Protein AF-A0A814I1B0-F1 (afdb_monomer_lite)

Organism: NCBI:txid104777

Foldseek 3Di:
DDPPQAKDKQQDDDADPDDPLQAIWIAGPLFIWHWDDDDPQWTKTAGPPPPFRWIFIDGPNDTPDIDGDDPDDGHDPVRVVVSVVVSVVSVVPDDNVVPDD

Sequence (101 aa):
MSSENSLTFVLSNRGIKNSSTAHQKAIYDGYQYRFKENNKNSSRYICTNTECYACITIKDNVIIKSCGQHYHQNLTESQFKIIKAKQELKKDVLPNKSKTL

Secondary structure (DSSP, 8-state):
-------EEE--SS-TTT--GGG-EEEETTEEEEEEEEETTEEEEEESSTT---EEEEETTEEEEEES---SPPPPHHHHHHHHHHHHHHHHHS--GGG--

pLDDT: mean 75.78, std 19.34, range [31.11, 96.56]

Radius of gyration: 14.59 Å; chains: 1; bounding box: 33×41×40 Å

Structure (mmCIF, N/CA/C/O backbone):
data_AF-A0A814I1B0-F1
#
_entry.id   AF-A0A814I1B0-F1
#
loop_
_atom_site.group_PDB
_atom_site.id
_atom_site.type_symbol
_atom_site.label_atom_id
_atom_site.label_alt_id
_atom_site.label_comp_id
_atom_site.label_asym_id
_atom_site.label_entity_id
_atom_site.label_seq_id
_atom_site.pdbx_PDB_ins_code
_atom_site.Cartn_x
_atom_site.Cartn_y
_atom_site.Cartn_z
_atom_site.occupancy
_atom_site.B_iso_or_equiv
_atom_site.auth_seq_id
_atom_site.auth_comp_id
_atom_site.auth_asym_id
_atom_site.auth_atom_id
_atom_site.pdbx_PDB_model_num
ATOM 1 N N . MET A 1 1 ? -14.016 -18.659 2.517 1.00 35.44 1 MET A N 1
ATOM 2 C CA . MET A 1 1 ? -14.196 -17.616 1.486 1.00 35.44 1 MET A CA 1
ATOM 3 C C . MET A 1 1 ? -12.827 -17.035 1.204 1.00 35.44 1 MET A C 1
ATOM 5 O O . MET A 1 1 ? -12.286 -16.352 2.061 1.00 35.44 1 MET A O 1
ATOM 9 N N . SER A 1 2 ? -12.224 -17.417 0.082 1.00 36.62 2 SER A N 1
ATOM 10 C CA . SER A 1 2 ? -10.886 -16.978 -0.310 1.00 36.62 2 SER A CA 1
ATOM 11 C C . SER A 1 2 ? -10.979 -15.537 -0.795 1.00 36.62 2 SER A C 1
ATOM 13 O O . SER A 1 2 ? -11.411 -15.287 -1.915 1.00 36.62 2 SER A O 1
ATOM 15 N N . SER A 1 3 ? -10.662 -14.581 0.073 1.00 44.66 3 SER A N 1
ATOM 16 C CA . SER A 1 3 ? -10.448 -13.197 -0.333 1.00 44.66 3 SER A CA 1
ATOM 17 C C . SER A 1 3 ? -9.242 -13.180 -1.265 1.00 44.66 3 SER A C 1
ATOM 19 O O . SER A 1 3 ? -8.112 -13.373 -0.823 1.00 44.66 3 SER A O 1
ATOM 21 N N . GLU A 1 4 ? -9.488 -13.042 -2.565 1.00 47.25 4 GLU A N 1
ATOM 22 C CA . GLU A 1 4 ? -8.425 -12.860 -3.545 1.00 47.25 4 GLU A CA 1
ATOM 23 C C . GLU A 1 4 ? -7.617 -11.625 -3.138 1.00 47.25 4 GLU A C 1
ATOM 25 O O . GLU A 1 4 ? -8.132 -10.506 -3.107 1.00 47.25 4 GLU A O 1
ATOM 30 N N . ASN A 1 5 ? -6.351 -11.839 -2.779 1.00 59.50 5 ASN A N 1
ATOM 31 C CA . ASN A 1 5 ? -5.404 -10.796 -2.395 1.00 59.50 5 ASN A CA 1
ATOM 32 C C . ASN A 1 5 ? -5.005 -9.966 -3.626 1.00 59.50 5 ASN A C 1
ATOM 34 O O . ASN A 1 5 ? -3.869 -10.007 -4.096 1.00 59.50 5 ASN A O 1
ATOM 38 N N . SER A 1 6 ? -5.962 -9.222 -4.182 1.00 68.25 6 SER A N 1
ATOM 39 C CA . SER A 1 6 ? -5.782 -8.422 -5.387 1.00 68.25 6 SER A CA 1
ATOM 40 C C . SER A 1 6 ? -5.073 -7.110 -5.052 1.00 68.25 6 SER A C 1
ATOM 42 O O . SER A 1 6 ? -5.582 -6.289 -4.281 1.00 68.25 6 SER A O 1
ATOM 44 N N . LEU A 1 7 ? -3.905 -6.889 -5.656 1.00 70.56 7 LEU A N 1
ATOM 45 C CA . LEU A 1 7 ? -3.197 -5.616 -5.577 1.00 70.56 7 LEU A CA 1
ATOM 46 C C . LEU A 1 7 ? -4.011 -4.519 -6.276 1.00 70.56 7 LEU A C 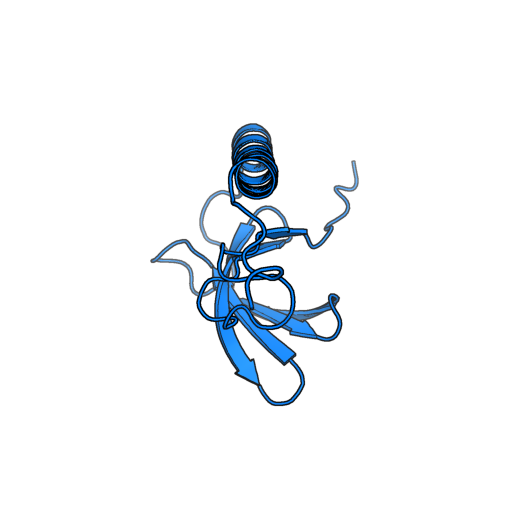1
ATOM 48 O O . LEU A 1 7 ? -4.280 -4.598 -7.472 1.00 70.56 7 LEU A O 1
ATOM 52 N N . THR A 1 8 ? -4.362 -3.465 -5.541 1.00 76.69 8 THR A N 1
ATOM 53 C CA . THR A 1 8 ? -5.068 -2.295 -6.080 1.00 76.69 8 THR A CA 1
ATOM 54 C C . THR A 1 8 ? -4.211 -1.045 -5.921 1.00 76.69 8 THR A C 1
ATOM 56 O O . THR A 1 8 ? -3.819 -0.685 -4.812 1.00 76.69 8 THR A O 1
ATOM 59 N N . PHE A 1 9 ? -3.940 -0.335 -7.016 1.00 70.31 9 PHE A N 1
ATOM 60 C CA . PHE A 1 9 ? -3.213 0.933 -6.959 1.00 70.31 9 PHE A CA 1
ATOM 61 C C . PHE A 1 9 ? -4.146 2.121 -6.757 1.00 70.31 9 PHE A C 1
ATOM 63 O O . PHE A 1 9 ? -5.095 2.325 -7.513 1.00 70.31 9 PHE A O 1
ATOM 70 N N . VAL A 1 10 ? -3.787 2.966 -5.794 1.00 64.25 10 VAL A N 1
ATOM 71 C CA . VAL A 1 10 ? -4.421 4.255 -5.527 1.00 64.25 10 VAL A CA 1
ATOM 72 C C . VAL A 1 10 ? -3.411 5.349 -5.871 1.00 64.25 10 VAL A C 1
ATOM 74 O O . VAL A 1 10 ? -2.542 5.707 -5.074 1.00 64.25 10 VAL A O 1
ATOM 77 N N . LEU A 1 11 ? -3.474 5.842 -7.107 1.00 59.53 11 LEU A N 1
ATOM 78 C CA . LEU A 1 11 ? -2.540 6.848 -7.622 1.00 59.53 11 LEU A CA 1
ATOM 79 C C . LEU A 1 11 ? -2.843 8.241 -7.044 1.00 59.53 11 LEU A C 1
ATOM 81 O O . LEU A 1 11 ? -3.995 8.579 -6.774 1.00 59.53 11 LEU A O 1
ATOM 85 N N . SER A 1 12 ? -1.801 9.061 -6.875 1.00 47.19 12 SER A N 1
ATOM 86 C CA . SER A 1 12 ? -1.934 10.479 -6.518 1.00 47.19 12 SER A CA 1
ATOM 87 C C . SER A 1 12 ? -1.860 11.376 -7.758 1.00 47.19 12 SER A C 1
ATOM 89 O O . SER A 1 12 ? -1.225 11.048 -8.755 1.00 47.19 12 SER A O 1
ATOM 91 N N . ASN A 1 13 ? -2.521 12.527 -7.659 1.00 45.88 13 ASN A N 1
ATOM 92 C CA . ASN A 1 13 ? -3.029 13.418 -8.708 1.00 45.88 13 ASN A CA 1
ATOM 93 C C . ASN A 1 13 ? -1.999 14.135 -9.616 1.00 45.88 13 ASN A C 1
ATOM 95 O O . ASN A 1 13 ? -2.314 15.192 -10.157 1.00 45.88 13 ASN A O 1
ATOM 99 N N . ARG A 1 14 ? -0.775 13.635 -9.817 1.00 35.06 14 ARG A N 1
ATOM 100 C CA . ARG A 1 14 ? 0.207 14.303 -10.700 1.00 35.06 14 ARG A CA 1
ATOM 101 C C . ARG A 1 14 ? 0.366 13.621 -12.054 1.00 35.06 14 ARG A C 1
ATOM 103 O O . ARG A 1 14 ? 1.469 13.268 -12.421 1.00 35.06 14 ARG A O 1
ATOM 110 N N . GLY A 1 15 ? -0.718 13.492 -12.812 1.00 31.11 15 GLY A N 1
ATOM 111 C CA . GLY A 1 15 ? -0.628 13.185 -14.240 1.00 31.11 15 GLY A CA 1
ATOM 112 C C . GLY A 1 15 ? -0.284 11.729 -14.563 1.00 31.11 15 GLY A C 1
ATOM 113 O O . GLY A 1 15 ? 0.760 11.178 -14.215 1.00 31.11 15 GLY A O 1
ATOM 114 N N . ILE A 1 16 ? -1.187 11.116 -15.313 1.00 45.47 16 ILE A N 1
ATOM 115 C CA . ILE A 1 16 ? -0.943 9.881 -16.042 1.00 45.47 16 ILE A CA 1
ATOM 116 C C . ILE A 1 16 ? 0.337 10.062 -16.889 1.00 45.47 16 ILE A C 1
ATOM 118 O O . ILE A 1 16 ? 0.519 11.088 -17.541 1.00 45.47 16 ILE A O 1
ATOM 122 N N . LYS A 1 17 ? 1.207 9.043 -16.831 1.00 35.38 17 LYS A N 1
ATOM 123 C CA . LYS A 1 17 ? 2.534 8.852 -17.459 1.00 35.38 17 LYS A CA 1
ATOM 124 C C . LYS A 1 17 ? 3.798 9.392 -16.783 1.00 35.38 17 LYS A C 1
ATOM 126 O O . LYS A 1 17 ? 4.846 8.879 -17.137 1.00 35.38 17 LYS A O 1
ATOM 131 N N . ASN A 1 18 ? 3.755 10.294 -15.801 1.00 37.12 18 ASN A N 1
ATOM 132 C CA . ASN A 1 18 ? 4.979 10.733 -15.095 1.00 37.12 18 ASN A CA 1
ATOM 133 C C . ASN A 1 18 ? 4.706 11.297 -13.688 1.00 37.12 18 ASN A C 1
ATOM 135 O O . ASN A 1 18 ? 5.463 12.132 -13.187 1.00 37.12 18 ASN A O 1
ATOM 139 N N . SER A 1 19 ? 3.630 10.865 -13.016 1.00 42.22 19 SER A N 1
ATOM 140 C CA . SER A 1 19 ? 3.445 11.213 -11.607 1.00 42.22 19 SER A CA 1
ATOM 141 C C . SER A 1 19 ? 4.623 10.654 -10.832 1.00 42.22 19 SER A C 1
ATOM 143 O O . 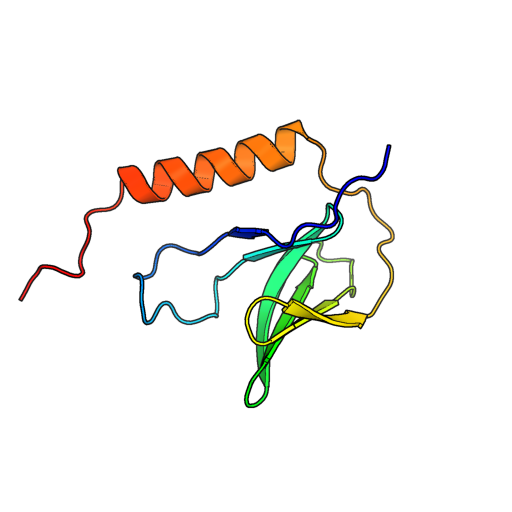SER A 1 19 ? 4.773 9.432 -10.764 1.00 42.22 19 SER A O 1
ATOM 145 N N . SER A 1 20 ? 5.464 11.529 -10.277 1.00 48.56 20 SER A N 1
ATOM 146 C CA . SER A 1 20 ? 6.536 11.099 -9.392 1.00 48.56 20 SER A CA 1
ATOM 147 C C . SER A 1 20 ? 5.940 10.108 -8.395 1.00 48.56 20 SER A C 1
ATOM 149 O O . SER A 1 20 ? 4.942 10.384 -7.720 1.00 48.56 20 SER A O 1
ATOM 151 N N . THR A 1 21 ? 6.506 8.904 -8.361 1.00 56.56 21 THR A N 1
ATOM 152 C CA . THR A 1 21 ? 6.018 7.786 -7.546 1.00 56.56 21 THR A CA 1
ATOM 153 C C . THR A 1 21 ? 5.874 8.173 -6.068 1.00 56.56 21 THR A C 1
ATOM 155 O O . THR A 1 21 ? 5.102 7.551 -5.350 1.00 56.56 21 THR A O 1
ATOM 158 N N . ALA A 1 22 ? 6.517 9.272 -5.647 1.00 56.78 22 ALA A N 1
ATOM 159 C CA . ALA A 1 22 ? 6.477 9.951 -4.351 1.00 56.78 22 ALA A CA 1
ATOM 160 C C . ALA A 1 22 ? 5.123 9.974 -3.612 1.00 56.78 22 ALA A C 1
ATOM 162 O O . ALA A 1 22 ? 5.115 9.981 -2.383 1.00 56.78 22 ALA A O 1
ATOM 163 N N . HIS A 1 23 ? 3.986 9.987 -4.313 1.00 67.69 23 HIS A N 1
ATOM 164 C CA . HIS A 1 23 ? 2.665 10.033 -3.671 1.00 67.69 23 HIS A CA 1
ATOM 165 C C . HIS A 1 23 ? 1.754 8.844 -3.997 1.00 67.69 23 HIS A C 1
ATOM 167 O O . HIS A 1 23 ? 0.583 8.850 -3.615 1.00 67.69 23 HIS A O 1
ATOM 173 N N . GLN A 1 24 ? 2.259 7.827 -4.691 1.00 78.69 24 GLN A N 1
ATOM 174 C CA . GLN A 1 24 ? 1.485 6.635 -5.008 1.00 78.69 24 GLN A CA 1
ATOM 175 C C . GLN A 1 24 ? 1.168 5.841 -3.737 1.00 78.69 24 GLN A C 1
ATOM 177 O O . GLN A 1 24 ? 2.023 5.655 -2.866 1.00 78.69 24 GLN A O 1
ATOM 182 N N . LYS A 1 25 ? -0.069 5.356 -3.635 1.00 86.19 25 LYS A N 1
ATOM 183 C CA . LYS A 1 25 ? -0.483 4.400 -2.612 1.00 86.19 25 LYS A CA 1
ATOM 184 C C . LYS A 1 25 ? -0.885 3.078 -3.259 1.00 86.19 25 LYS A C 1
ATOM 186 O O . LYS A 1 25 ? -1.337 3.038 -4.402 1.00 86.19 25 LYS A O 1
ATOM 191 N N . ALA A 1 26 ? -0.727 1.997 -2.518 1.00 88.06 26 ALA A N 1
ATOM 192 C CA . ALA A 1 26 ? -1.154 0.662 -2.906 1.00 88.06 26 ALA A CA 1
ATOM 193 C C . ALA A 1 26 ? -2.015 0.069 -1.791 1.00 88.06 26 ALA A C 1
ATOM 195 O O . ALA A 1 26 ? -1.806 0.380 -0.618 1.00 88.06 26 ALA A O 1
ATOM 196 N N . ILE A 1 27 ? -2.985 -0.758 -2.159 1.00 89.44 27 ILE A N 1
ATOM 197 C CA . ILE A 1 27 ? -3.748 -1.591 -1.236 1.00 89.44 27 ILE A CA 1
ATOM 198 C C . ILE A 1 27 ? -3.450 -3.043 -1.579 1.00 89.44 27 ILE A C 1
ATOM 200 O O . ILE A 1 27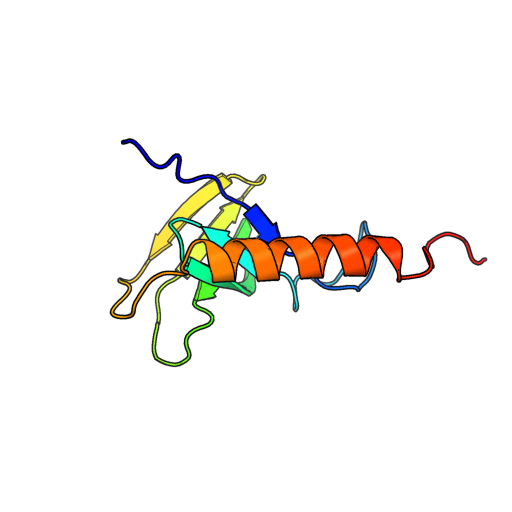 ? -3.585 -3.449 -2.733 1.00 89.44 27 ILE A O 1
ATOM 204 N N . TYR A 1 28 ? -3.026 -3.800 -0.576 1.00 88.81 28 TYR A N 1
ATOM 205 C CA . TYR A 1 28 ? -2.695 -5.213 -0.694 1.00 88.81 28 TYR A CA 1
ATOM 206 C C . TYR A 1 28 ? -2.992 -5.905 0.636 1.00 88.81 28 TYR A C 1
ATOM 208 O O . TYR A 1 28 ? -2.706 -5.334 1.685 1.00 88.81 28 TYR A O 1
ATOM 216 N N . ASP A 1 29 ? -3.596 -7.094 0.586 1.00 89.38 29 ASP A N 1
ATOM 217 C CA . ASP A 1 29 ? -3.938 -7.899 1.773 1.00 89.38 29 ASP A CA 1
ATOM 218 C C . ASP A 1 29 ? -4.736 -7.115 2.839 1.00 89.38 29 ASP A C 1
ATOM 220 O O . ASP A 1 29 ? -4.543 -7.242 4.043 1.00 89.38 29 ASP A O 1
ATOM 224 N N . GLY A 1 30 ? -5.608 -6.205 2.388 1.00 88.69 30 GLY A N 1
ATOM 225 C CA . GLY A 1 30 ? -6.399 -5.342 3.269 1.00 88.69 30 GLY A CA 1
ATOM 226 C C . GLY A 1 30 ? -5.624 -4.191 3.924 1.00 88.69 30 GLY A C 1
ATOM 227 O O . GLY A 1 30 ? -6.214 -3.435 4.686 1.00 88.69 30 GLY A O 1
ATOM 228 N N . TYR A 1 31 ? -4.345 -3.982 3.619 1.00 91.69 31 TYR A N 1
ATOM 229 C CA . TYR A 1 31 ? -3.549 -2.884 4.173 1.00 91.69 31 TYR A CA 1
ATOM 230 C C . TYR A 1 31 ? -3.228 -1.823 3.127 1.00 91.69 31 TYR A C 1
ATOM 232 O O . TYR A 1 31 ? -3.091 -2.107 1.938 1.00 91.69 31 TYR A O 1
ATOM 240 N N . GLN A 1 32 ? -3.083 -0.575 3.580 1.00 92.00 32 GLN A N 1
ATOM 241 C CA . GLN A 1 32 ? -2.636 0.526 2.736 1.00 92.00 32 GLN A CA 1
ATOM 242 C C . GLN A 1 32 ? -1.134 0.758 2.901 1.00 92.00 32 GLN A C 1
ATOM 244 O O . GLN A 1 32 ? -0.607 0.852 4.011 1.00 92.00 32 GLN A O 1
ATOM 249 N N . TYR A 1 33 ? -0.462 0.932 1.770 1.00 92.12 33 TYR A N 1
ATOM 250 C CA . TYR A 1 33 ? 0.952 1.245 1.690 1.00 92.12 33 TYR A CA 1
ATOM 251 C C . TYR A 1 33 ? 1.154 2.542 0.912 1.00 92.12 33 TYR A C 1
ATOM 253 O O . TYR A 1 33 ? 0.420 2.848 -0.029 1.00 92.12 33 TYR A O 1
ATOM 261 N N . ARG A 1 34 ? 2.162 3.318 1.298 1.00 91.25 34 ARG A N 1
ATOM 262 C CA . ARG A 1 34 ? 2.639 4.500 0.577 1.00 91.25 34 ARG A CA 1
ATOM 263 C C . ARG A 1 34 ? 3.972 4.197 -0.076 1.00 91.25 34 ARG A C 1
ATOM 265 O O . ARG A 1 34 ? 4.781 3.449 0.474 1.00 91.25 34 ARG A O 1
ATOM 272 N N . PHE A 1 35 ? 4.203 4.807 -1.226 1.00 90.50 35 PHE A N 1
ATOM 273 C CA . PHE A 1 35 ? 5.489 4.741 -1.891 1.00 90.50 35 PHE A CA 1
ATOM 274 C C . PHE A 1 35 ? 6.608 5.229 -0.965 1.00 90.50 35 PHE A C 1
ATOM 276 O O . PHE A 1 35 ? 6.449 6.211 -0.231 1.00 90.50 35 PHE A O 1
ATOM 283 N N . LYS A 1 36 ? 7.739 4.526 -1.003 1.00 89.94 36 LYS A N 1
ATOM 284 C CA . LYS A 1 36 ? 8.953 4.885 -0.273 1.00 89.94 36 LYS A CA 1
ATOM 285 C C . LYS A 1 36 ? 10.086 5.231 -1.230 1.00 89.94 36 LYS A C 1
ATOM 287 O O . LYS A 1 36 ? 10.665 6.302 -1.094 1.00 89.94 36 LYS A O 1
ATOM 292 N N . GLU A 1 37 ? 10.400 4.335 -2.161 1.00 88.56 37 GLU A N 1
ATOM 293 C CA . GLU A 1 37 ? 11.567 4.454 -3.041 1.00 88.56 37 GLU A CA 1
ATOM 294 C C . GLU A 1 37 ? 11.452 3.549 -4.278 1.00 88.56 37 GLU A C 1
ATOM 296 O O . GLU A 1 37 ? 10.711 2.563 -4.277 1.00 88.56 37 GLU A O 1
ATOM 301 N N . ASN A 1 38 ? 12.210 3.879 -5.327 1.00 88.44 38 ASN A N 1
ATOM 302 C CA . ASN A 1 38 ? 12.408 3.020 -6.494 1.00 88.44 38 ASN A CA 1
ATOM 303 C C . ASN A 1 38 ? 13.766 2.324 -6.386 1.00 88.44 38 ASN A C 1
ATOM 305 O O . ASN A 1 38 ? 14.773 2.965 -6.111 1.00 88.44 38 ASN A O 1
ATOM 309 N N . ASN A 1 39 ? 13.787 1.026 -6.670 1.00 83.19 39 ASN A N 1
ATOM 310 C CA . ASN A 1 39 ? 14.970 0.179 -6.698 1.00 83.19 39 ASN A CA 1
ATOM 311 C C . ASN A 1 39 ? 15.101 -0.466 -8.078 1.00 83.19 39 ASN A C 1
ATOM 313 O O . ASN A 1 39 ? 14.440 -1.473 -8.342 1.00 83.19 39 ASN A O 1
ATOM 317 N N . LYS A 1 40 ? 15.971 0.093 -8.932 1.00 83.00 40 LYS A N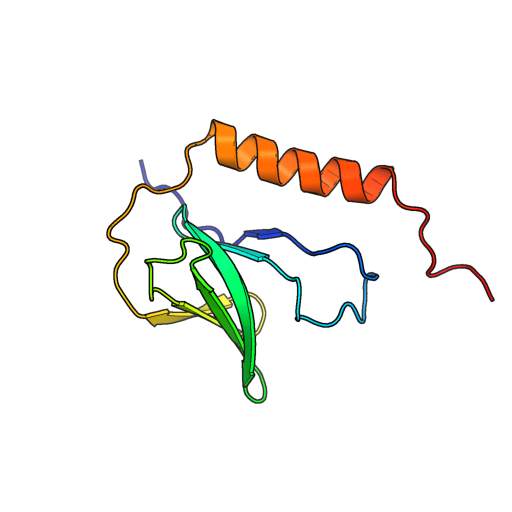 1
ATOM 318 C CA . LYS A 1 40 ? 16.234 -0.327 -10.325 1.00 83.00 40 LYS A CA 1
ATOM 319 C C . LYS A 1 40 ? 14.946 -0.520 -11.144 1.00 83.00 40 LYS A C 1
ATOM 321 O O . LYS A 1 40 ? 14.484 0.424 -11.768 1.00 83.00 40 LYS A O 1
ATOM 326 N N . ASN A 1 41 ? 14.354 -1.715 -11.073 1.00 85.94 41 ASN A N 1
ATOM 327 C CA . ASN A 1 41 ? 13.170 -2.143 -11.827 1.00 85.94 41 ASN A CA 1
ATOM 328 C C . ASN A 1 41 ? 11.982 -2.494 -10.913 1.00 85.94 41 ASN A C 1
ATOM 330 O O . ASN A 1 41 ? 11.121 -3.286 -11.280 1.00 85.94 41 ASN A O 1
ATOM 334 N N . SER A 1 42 ? 11.974 -1.999 -9.679 1.00 87.69 42 SER A N 1
ATOM 335 C CA . SER A 1 42 ? 10.926 -2.268 -8.697 1.00 87.69 42 SER A CA 1
ATOM 336 C C . SER A 1 42 ? 10.675 -1.043 -7.830 1.00 87.69 42 SER A C 1
ATOM 338 O O . SER A 1 42 ? 11.541 -0.180 -7.697 1.00 87.69 42 SER A O 1
ATOM 340 N N . SER A 1 43 ? 9.509 -0.978 -7.207 1.00 89.12 43 SER A N 1
ATOM 341 C CA . SER A 1 43 ? 9.132 0.095 -6.291 1.00 89.12 43 SER A CA 1
ATOM 342 C C . SER A 1 43 ? 8.827 -0.491 -4.921 1.00 89.12 43 SER A C 1
ATOM 344 O O . SER A 1 43 ? 8.064 -1.451 -4.800 1.00 89.12 43 SER A O 1
ATOM 346 N N . ARG A 1 44 ? 9.411 0.093 -3.876 1.00 91.62 44 ARG A N 1
ATOM 347 C CA . ARG A 1 44 ? 9.149 -0.285 -2.489 1.00 91.62 44 ARG A CA 1
ATOM 348 C C . ARG A 1 44 ? 8.090 0.627 -1.890 1.00 91.62 44 ARG A C 1
ATOM 350 O O . ARG A 1 44 ? 8.155 1.853 -2.008 1.00 91.62 44 ARG A O 1
ATOM 357 N N . TYR A 1 45 ? 7.157 0.010 -1.183 1.00 92.81 45 TYR A N 1
ATOM 358 C CA . TYR A 1 45 ? 6.107 0.664 -0.426 1.00 92.81 45 TYR A CA 1
ATOM 359 C C . TYR A 1 45 ? 6.179 0.232 1.035 1.00 92.81 45 TYR A C 1
ATOM 361 O O . TYR A 1 45 ? 6.593 -0.884 1.352 1.00 92.81 45 TYR A O 1
ATOM 369 N N . ILE A 1 46 ? 5.769 1.125 1.927 1.00 94.25 46 ILE A N 1
ATOM 370 C CA . ILE A 1 46 ? 5.714 0.896 3.374 1.00 94.25 46 ILE A CA 1
ATOM 371 C C . ILE A 1 46 ? 4.306 1.170 3.880 1.00 94.25 46 ILE A C 1
ATOM 373 O O . ILE A 1 46 ? 3.596 1.984 3.285 1.00 94.25 46 ILE A O 1
ATOM 377 N N . CYS A 1 47 ? 3.893 0.494 4.948 1.00 94.81 47 CYS A N 1
ATOM 378 C CA . CYS A 1 47 ? 2.571 0.685 5.526 1.00 94.81 47 CYS A CA 1
ATOM 379 C C . CYS A 1 47 ? 2.333 2.167 5.859 1.00 94.81 47 CYS A C 1
ATOM 381 O O . CYS A 1 47 ? 3.251 2.915 6.207 1.00 94.81 47 CYS A O 1
ATOM 383 N N . THR A 1 48 ? 1.095 2.629 5.689 1.00 92.75 48 THR A N 1
ATOM 384 C CA . THR A 1 48 ? 0.733 4.010 6.025 1.00 92.75 48 THR A CA 1
ATOM 385 C C . THR A 1 48 ? 0.557 4.241 7.518 1.00 92.75 48 THR A C 1
ATOM 387 O O . THR A 1 48 ? 0.593 5.396 7.933 1.00 92.75 48 THR A O 1
ATOM 390 N N . ASN A 1 49 ? 0.346 3.184 8.308 1.00 93.88 49 ASN A N 1
ATOM 391 C CA . ASN A 1 49 ? 0.312 3.293 9.761 1.00 93.88 49 ASN A CA 1
ATOM 392 C C . ASN A 1 49 ? 1.727 3.616 10.271 1.00 93.88 49 ASN A C 1
ATOM 394 O O . ASN A 1 49 ? 2.683 2.930 9.918 1.00 93.88 49 ASN A O 1
ATOM 398 N N . THR A 1 50 ? 1.859 4.681 11.062 1.00 89.19 50 THR A N 1
ATOM 399 C CA . THR A 1 50 ? 3.143 5.226 11.530 1.00 89.19 50 THR A CA 1
ATOM 400 C C . THR A 1 50 ? 3.931 4.262 12.406 1.00 89.19 50 THR A C 1
ATOM 402 O O . THR A 1 50 ? 5.156 4.316 12.397 1.00 89.19 50 THR A O 1
ATOM 405 N N . GLU A 1 51 ? 3.248 3.366 13.114 1.00 92.31 51 GLU A N 1
ATOM 406 C CA . GLU A 1 51 ? 3.865 2.373 14.002 1.00 92.31 51 GLU A CA 1
ATOM 407 C C . GLU A 1 51 ? 4.071 1.017 13.311 1.00 92.31 51 GLU A C 1
ATOM 409 O O . GLU A 1 51 ? 4.525 0.051 13.920 1.00 92.31 51 GLU A O 1
ATOM 414 N N . CYS A 1 52 ? 3.753 0.928 12.015 1.00 94.69 52 CYS A N 1
ATOM 415 C CA . CYS A 1 52 ? 3.901 -0.293 11.243 1.00 94.69 52 CYS A CA 1
ATOM 416 C C . CYS A 1 52 ? 5.081 -0.213 10.276 1.00 94.69 52 CYS A C 1
ATOM 418 O O . CYS A 1 52 ? 5.116 0.598 9.350 1.00 94.69 52 CYS A O 1
ATOM 420 N N . TYR A 1 53 ? 6.012 -1.150 10.436 1.00 93.94 53 TYR A N 1
ATOM 421 C CA . TYR A 1 53 ? 7.192 -1.282 9.581 1.00 93.94 53 TYR A CA 1
ATOM 422 C C . TYR A 1 53 ? 6.997 -2.266 8.421 1.00 93.94 53 TYR A C 1
ATOM 424 O O . TYR A 1 53 ? 7.948 -2.548 7.688 1.00 93.94 53 TYR A O 1
ATOM 432 N N . ALA A 1 54 ? 5.783 -2.796 8.245 1.00 96.56 54 ALA A N 1
ATOM 433 C CA . ALA A 1 54 ? 5.484 -3.700 7.149 1.00 96.56 54 ALA A CA 1
ATOM 434 C C . ALA A 1 54 ? 5.651 -3.005 5.790 1.00 96.56 54 ALA A C 1
ATOM 436 O O . ALA A 1 54 ? 5.386 -1.810 5.622 1.00 96.56 54 ALA A O 1
ATOM 437 N N . CYS A 1 55 ? 6.109 -3.763 4.805 1.00 94.94 55 CYS A N 1
ATOM 438 C CA . CYS A 1 55 ? 6.485 -3.271 3.497 1.00 94.94 55 CYS A CA 1
ATOM 439 C C . CYS A 1 55 ? 6.220 -4.289 2.396 1.00 94.94 55 CYS A C 1
ATOM 441 O O . CYS A 1 55 ? 6.188 -5.495 2.624 1.00 94.94 55 CYS A O 1
ATOM 443 N N . ILE A 1 56 ? 6.069 -3.776 1.179 1.00 93.62 56 ILE A N 1
ATOM 444 C CA . ILE A 1 56 ? 5.931 -4.574 -0.036 1.00 93.62 56 ILE A CA 1
ATOM 445 C C . ILE A 1 56 ? 6.832 -4.010 -1.130 1.00 93.62 56 ILE A C 1
ATOM 447 O O . ILE A 1 56 ? 7.076 -2.802 -1.199 1.00 93.62 56 ILE A O 1
ATOM 451 N N . THR A 1 57 ? 7.306 -4.884 -2.005 1.00 91.62 57 THR A N 1
ATOM 452 C CA . THR A 1 57 ? 8.019 -4.517 -3.224 1.00 91.62 57 THR A CA 1
ATOM 453 C C . THR A 1 57 ? 7.203 -4.966 -4.418 1.00 91.62 57 THR A C 1
ATOM 455 O O . THR A 1 57 ? 6.790 -6.123 -4.502 1.00 91.62 57 THR A O 1
ATOM 458 N N . ILE A 1 58 ? 7.004 -4.039 -5.345 1.00 88.62 58 ILE A N 1
ATOM 459 C CA . ILE A 1 58 ? 6.180 -4.223 -6.528 1.00 88.62 58 ILE A CA 1
ATOM 460 C C . ILE A 1 58 ? 7.064 -4.114 -7.764 1.00 88.62 58 ILE A C 1
ATOM 462 O O . ILE A 1 58 ? 7.842 -3.167 -7.889 1.00 88.62 58 ILE A O 1
ATOM 466 N N . LYS A 1 59 ? 6.933 -5.066 -8.680 1.00 85.56 59 LYS A N 1
ATOM 467 C CA . LYS A 1 59 ? 7.563 -5.045 -10.000 1.00 85.56 59 LYS A CA 1
ATOM 468 C C . LYS A 1 59 ? 6.534 -5.504 -11.022 1.00 85.56 59 LYS A C 1
ATOM 470 O O . LYS A 1 59 ? 5.849 -6.487 -10.772 1.00 85.56 59 LYS A O 1
ATOM 475 N N . ASP A 1 60 ? 6.399 -4.768 -12.122 1.00 82.56 60 ASP A N 1
ATOM 476 C CA . ASP A 1 60 ? 5.459 -5.088 -13.206 1.00 82.56 60 ASP A CA 1
ATOM 477 C C . ASP A 1 60 ? 4.020 -5.345 -12.705 1.00 82.56 60 ASP A C 1
ATOM 479 O O . ASP A 1 60 ? 3.334 -6.252 -13.160 1.00 82.56 60 ASP A O 1
ATOM 483 N N . ASN A 1 61 ? 3.565 -4.545 -11.728 1.00 79.31 61 ASN A N 1
ATOM 484 C CA . ASN A 1 61 ? 2.266 -4.677 -11.046 1.00 79.31 61 ASN A CA 1
ATOM 485 C C . ASN A 1 61 ? 2.049 -5.991 -10.271 1.00 79.31 61 ASN A C 1
ATOM 487 O O . ASN A 1 61 ? 0.915 -6.334 -9.949 1.00 79.31 61 ASN A O 1
ATOM 491 N N . VAL A 1 62 ? 3.122 -6.694 -9.914 1.00 81.25 62 VAL A N 1
ATOM 492 C CA . VAL A 1 62 ? 3.091 -7.914 -9.101 1.00 81.25 62 VAL A CA 1
ATOM 493 C C . VAL A 1 62 ? 3.866 -7.695 -7.802 1.00 81.25 62 VAL A C 1
ATOM 495 O O . VAL A 1 62 ? 4.911 -7.037 -7.787 1.00 81.25 62 VAL A O 1
ATOM 498 N N . ILE A 1 63 ? 3.362 -8.247 -6.694 1.00 86.06 63 ILE A N 1
ATOM 499 C CA . ILE A 1 63 ? 4.099 -8.286 -5.426 1.00 86.06 63 ILE A CA 1
ATOM 500 C C . ILE A 1 63 ? 5.217 -9.321 -5.540 1.00 86.06 63 ILE A C 1
ATOM 502 O O . ILE A 1 63 ? 4.952 -10.514 -5.633 1.00 86.06 63 ILE A O 1
ATOM 506 N N . ILE A 1 64 ? 6.469 -8.866 -5.506 1.00 89.88 64 ILE A N 1
ATOM 507 C CA . ILE A 1 64 ? 7.646 -9.751 -5.559 1.00 89.88 64 ILE A CA 1
ATOM 508 C C . ILE A 1 64 ? 8.265 -10.002 -4.183 1.00 89.88 64 ILE A C 1
ATOM 510 O O . ILE A 1 64 ? 9.072 -10.912 -4.020 1.00 89.88 64 ILE A O 1
ATOM 514 N N . LYS A 1 65 ? 7.928 -9.171 -3.192 1.00 91.31 65 LYS A N 1
ATOM 515 C CA . LYS A 1 65 ? 8.392 -9.322 -1.812 1.00 91.31 65 LYS A CA 1
ATOM 516 C C . LYS A 1 65 ? 7.431 -8.636 -0.851 1.00 91.31 65 LYS A C 1
ATOM 518 O O . LYS A 1 65 ? 6.994 -7.520 -1.122 1.00 91.31 65 LYS A O 1
ATOM 523 N N . SER A 1 66 ? 7.186 -9.262 0.291 1.00 92.62 66 SER A N 1
ATOM 524 C CA . SER A 1 66 ? 6.583 -8.650 1.475 1.00 92.62 66 SER A CA 1
ATOM 525 C C . SER A 1 66 ? 7.549 -8.762 2.660 1.00 92.62 66 SER A C 1
ATOM 527 O O . SER A 1 66 ? 8.413 -9.640 2.702 1.00 92.62 66 SER A O 1
ATOM 529 N N . CYS A 1 67 ? 7.477 -7.816 3.588 1.00 92.50 67 CYS A N 1
ATOM 530 C CA . CYS A 1 67 ? 8.341 -7.737 4.760 1.00 92.50 67 CYS A CA 1
ATOM 531 C C . CYS A 1 67 ? 7.596 -7.132 5.947 1.00 92.50 67 CYS A C 1
ATOM 533 O O . CYS A 1 67 ? 6.741 -6.276 5.757 1.00 92.50 67 CYS A O 1
ATOM 535 N N . GLY A 1 68 ? 7.961 -7.542 7.166 1.00 92.12 68 GLY A N 1
ATOM 536 C CA . GLY A 1 68 ? 7.316 -7.097 8.404 1.00 92.12 68 GLY A CA 1
ATOM 537 C C . GLY A 1 68 ? 5.916 -7.686 8.614 1.00 92.12 68 GLY A C 1
ATOM 538 O O . GLY A 1 68 ? 5.271 -8.154 7.680 1.00 92.12 68 GLY A O 1
ATOM 539 N N . GLN A 1 69 ? 5.460 -7.675 9.865 1.00 93.44 69 GLN A N 1
ATOM 540 C CA . GLN A 1 69 ? 4.104 -8.073 10.245 1.00 93.44 69 GLN A CA 1
ATOM 541 C C . GLN A 1 69 ? 3.254 -6.845 10.569 1.00 93.44 69 GLN A C 1
ATOM 543 O O . GLN A 1 69 ? 3.758 -5.813 11.022 1.00 93.44 69 GLN A O 1
ATOM 548 N N . HIS A 1 70 ? 1.952 -6.977 10.338 1.00 93.00 70 HIS A N 1
ATOM 549 C CA . HIS A 1 70 ? 0.965 -5.980 10.725 1.00 93.00 70 HIS A CA 1
ATOM 550 C C . HIS A 1 70 ? 0.461 -6.277 12.139 1.00 93.00 70 HIS A C 1
ATOM 552 O O . HIS A 1 70 ? -0.157 -7.310 12.375 1.00 93.00 70 HIS A O 1
ATOM 558 N N . TYR A 1 71 ? 0.705 -5.349 13.065 1.00 94.12 71 TYR A N 1
ATOM 559 C CA . TYR A 1 71 ? 0.197 -5.383 14.446 1.00 94.12 71 TYR A CA 1
ATOM 560 C C . TYR A 1 71 ? -0.925 -4.360 14.655 1.00 94.12 71 TYR A C 1
ATOM 562 O O . TYR A 1 71 ? -1.043 -3.724 15.696 1.00 94.12 71 TYR A O 1
ATOM 570 N N . HIS A 1 72 ? -1.729 -4.152 13.618 1.00 93.00 72 HIS A N 1
ATOM 571 C CA . HIS A 1 72 ? -2.880 -3.263 13.631 1.00 93.00 72 HIS A CA 1
ATOM 572 C C . HIS A 1 72 ? -3.964 -3.835 12.723 1.00 93.00 72 HIS A C 1
ATOM 574 O O . HIS A 1 72 ? -3.690 -4.670 11.861 1.00 93.00 72 HIS A O 1
ATOM 580 N N . GLN A 1 73 ? -5.193 -3.357 12.895 1.00 92.69 73 GLN A N 1
ATOM 581 C CA . GLN A 1 73 ? -6.317 -3.803 12.080 1.00 92.69 73 GLN A CA 1
ATOM 582 C C . GLN A 1 73 ? -6.102 -3.471 10.596 1.00 92.69 73 GLN A C 1
ATOM 584 O O . GLN A 1 73 ? -5.475 -2.460 10.243 1.00 92.69 73 GLN A O 1
ATOM 589 N N . ASN A 1 74 ? -6.615 -4.351 9.739 1.00 92.44 74 ASN A N 1
ATOM 590 C CA . ASN A 1 74 ? -6.711 -4.113 8.308 1.00 92.44 74 ASN A CA 1
ATOM 591 C C . ASN A 1 74 ? -7.844 -3.118 8.000 1.00 92.44 74 ASN A C 1
ATOM 593 O O . ASN A 1 74 ? -8.628 -2.728 8.867 1.00 92.44 74 ASN A O 1
ATOM 597 N N . LEU A 1 75 ? -7.899 -2.665 6.751 1.00 88.38 75 LEU A N 1
ATOM 598 C CA . LEU A 1 75 ? -8.973 -1.812 6.269 1.00 88.38 75 LEU A CA 1
ATOM 599 C C . LEU A 1 75 ? -10.294 -2.579 6.264 1.00 88.38 75 LEU A C 1
ATOM 601 O O . LEU A 1 75 ? -10.383 -3.685 5.730 1.00 88.38 75 LEU A O 1
ATOM 605 N N . THR A 1 76 ? -11.345 -1.939 6.765 1.00 91.00 76 THR A N 1
ATOM 606 C CA . THR A 1 76 ? -12.709 -2.446 6.611 1.00 91.00 76 THR A CA 1
ATOM 607 C C . THR A 1 76 ? -13.197 -2.265 5.173 1.00 91.00 76 THR A C 1
ATOM 609 O O . THR A 1 76 ? -12.710 -1.412 4.423 1.00 91.00 76 THR A O 1
ATOM 612 N N . GLU A 1 77 ? -14.222 -3.022 4.783 1.00 85.88 77 GLU A N 1
ATOM 613 C CA . GLU A 1 77 ? -14.822 -2.916 3.448 1.00 85.88 77 GLU A CA 1
ATOM 614 C C . GLU A 1 77 ? -15.313 -1.487 3.145 1.00 85.88 77 GLU A C 1
ATOM 616 O O . GLU A 1 77 ? -15.092 -0.954 2.055 1.00 85.88 77 GLU A O 1
ATOM 621 N N . SER A 1 78 ? -15.916 -0.818 4.133 1.00 86.81 78 SER A N 1
ATOM 622 C CA . SER A 1 78 ? -16.359 0.575 4.014 1.00 86.81 78 SER A CA 1
ATOM 623 C C . SER A 1 78 ? -15.188 1.528 3.779 1.00 86.81 78 SER A C 1
ATOM 625 O O . SER A 1 78 ? -15.271 2.411 2.923 1.00 86.81 78 SER A O 1
ATOM 627 N N . GLN A 1 79 ? -14.068 1.337 4.484 1.00 87.56 79 GLN A N 1
ATOM 628 C CA . GLN A 1 79 ? -12.860 2.136 4.269 1.00 87.56 79 GLN A CA 1
ATOM 629 C C . GLN A 1 79 ? -12.296 1.917 2.862 1.00 87.56 79 GLN A C 1
ATOM 631 O O . GLN A 1 79 ? -11.945 2.889 2.189 1.00 87.56 79 GLN A O 1
ATOM 636 N N . PHE A 1 80 ? -12.272 0.671 2.382 1.00 83.19 80 PHE A N 1
ATOM 637 C CA . PHE A 1 80 ? -11.847 0.350 1.021 1.00 83.19 80 PHE A CA 1
ATOM 638 C C . PHE A 1 80 ? -12.721 1.047 -0.032 1.00 83.19 80 PHE A C 1
ATOM 640 O O . PHE A 1 80 ? -12.197 1.729 -0.918 1.00 83.19 80 PHE A O 1
ATOM 647 N N . LYS A 1 81 ? -14.052 0.963 0.102 1.00 84.94 81 LYS A N 1
ATOM 648 C CA . LYS A 1 81 ? -15.009 1.636 -0.794 1.00 84.94 81 LYS A CA 1
ATOM 649 C C . LYS A 1 81 ? -14.810 3.148 -0.809 1.00 84.94 81 LYS A C 1
ATOM 651 O O . LYS A 1 81 ? -14.771 3.738 -1.885 1.00 84.94 81 LYS A O 1
ATOM 656 N N . ILE A 1 82 ? -14.612 3.771 0.354 1.00 86.31 82 ILE A N 1
ATOM 657 C CA . ILE A 1 82 ? -14.346 5.213 0.456 1.00 86.31 82 ILE A CA 1
ATOM 658 C C . ILE A 1 82 ? -13.045 5.582 -0.263 1.00 86.31 82 ILE A C 1
ATOM 660 O O . ILE A 1 82 ? -13.001 6.589 -0.969 1.00 86.31 82 ILE A O 1
ATOM 664 N N . ILE A 1 83 ? -1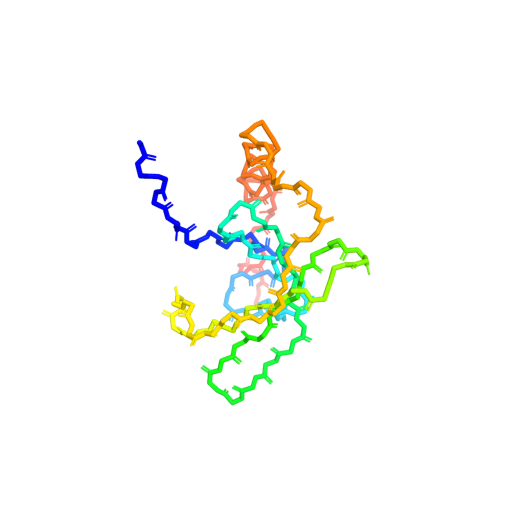1.977 4.796 -0.101 1.00 83.50 83 ILE A N 1
ATOM 665 C CA . ILE A 1 83 ? -10.698 5.063 -0.771 1.00 83.50 83 ILE A CA 1
ATOM 666 C C . ILE A 1 83 ? -10.855 4.958 -2.293 1.00 83.50 83 ILE A C 1
ATOM 668 O O . ILE A 1 83 ? -10.408 5.857 -3.007 1.00 83.50 83 ILE A O 1
ATOM 672 N N . LYS A 1 84 ? -11.533 3.913 -2.779 1.00 80.38 84 LYS A N 1
ATOM 673 C CA . LYS A 1 84 ? -11.800 3.711 -4.207 1.00 80.38 84 LYS A CA 1
ATOM 674 C C . LYS A 1 84 ? -12.679 4.825 -4.782 1.00 80.38 84 LYS A C 1
ATOM 676 O O . LYS A 1 84 ? -12.317 5.426 -5.786 1.00 80.38 84 LYS A O 1
ATOM 681 N N . ALA A 1 85 ? -13.772 5.180 -4.110 1.00 82.75 85 ALA A N 1
ATOM 682 C CA . ALA A 1 85 ? -14.648 6.274 -4.529 1.00 82.75 85 ALA A CA 1
ATOM 683 C C . ALA A 1 85 ? -13.904 7.617 -4.575 1.00 82.75 85 ALA A C 1
ATOM 685 O O . ALA A 1 85 ? -14.028 8.361 -5.542 1.00 82.75 85 ALA A O 1
ATOM 686 N N . LYS A 1 86 ? -13.053 7.906 -3.578 1.00 81.62 86 LYS A N 1
ATOM 687 C CA . LYS A 1 86 ? -12.183 9.093 -3.591 1.00 81.62 86 LYS A CA 1
ATOM 688 C C . LYS A 1 86 ? -11.219 9.096 -4.775 1.00 81.62 86 LYS A C 1
ATOM 690 O O . LYS A 1 86 ? -10.861 10.173 -5.235 1.00 81.62 86 LYS A O 1
ATOM 695 N N . GLN A 1 87 ? -10.756 7.935 -5.230 1.00 74.94 87 GLN A N 1
ATOM 696 C CA . GLN A 1 87 ? -9.894 7.827 -6.404 1.00 74.94 87 GLN A CA 1
ATOM 697 C C . GLN A 1 87 ? -10.666 8.090 -7.699 1.00 74.94 87 GLN A C 1
ATOM 699 O O . GLN A 1 87 ? -10.177 8.855 -8.523 1.00 74.94 87 GLN A O 1
ATOM 704 N N . GLU A 1 88 ? -11.858 7.511 -7.862 1.00 77.06 88 GLU A N 1
ATOM 705 C CA . GLU A 1 88 ? -12.695 7.733 -9.051 1.00 77.06 88 GLU A CA 1
ATOM 706 C C . GLU A 1 88 ? -13.173 9.188 -9.141 1.00 77.06 88 GLU A C 1
ATOM 708 O O . GLU A 1 88 ? -12.907 9.849 -10.138 1.00 77.06 88 GLU A O 1
ATOM 713 N N . LEU A 1 89 ? -13.706 9.757 -8.052 1.00 75.69 89 LEU A N 1
ATOM 714 C CA . LEU A 1 89 ? -14.092 11.176 -8.005 1.00 75.69 89 LEU A CA 1
ATOM 715 C C . LEU A 1 89 ? -12.928 12.110 -8.361 1.00 75.69 89 LEU A C 1
ATOM 717 O O . LEU A 1 89 ? -13.113 13.150 -8.986 1.00 75.69 89 LEU A O 1
ATOM 721 N N . LYS A 1 90 ? -11.700 11.750 -7.973 1.00 65.75 90 LYS A N 1
ATOM 722 C CA . LYS A 1 90 ? -10.514 12.534 -8.334 1.00 65.75 90 LYS A CA 1
ATOM 723 C C . LYS A 1 90 ? -10.165 12.432 -9.817 1.00 65.75 90 LYS A C 1
ATOM 725 O O . LYS A 1 90 ? -9.597 13.388 -10.330 1.00 65.75 90 LYS A O 1
ATOM 730 N N . LYS A 1 91 ? -10.478 11.330 -10.503 1.00 66.38 91 LYS A N 1
ATOM 731 C CA . LYS A 1 91 ? -10.318 11.239 -11.964 1.00 66.38 91 LYS A CA 1
ATOM 732 C C . LYS A 1 91 ? -11.324 12.136 -12.684 1.00 66.38 91 LYS A C 1
ATOM 734 O O . LYS A 1 91 ? -10.941 12.785 -13.649 1.00 66.38 91 LYS A O 1
ATOM 739 N N . ASP A 1 92 ? -12.553 12.204 -12.178 1.00 65.56 92 ASP A N 1
ATOM 740 C CA . ASP A 1 92 ? -13.651 12.930 -12.827 1.00 65.56 92 ASP A CA 1
ATOM 741 C C . ASP A 1 92 ? -13.558 14.455 -12.648 1.00 65.56 92 ASP A C 1
ATOM 743 O O . ASP A 1 92 ? -13.930 15.214 -13.538 1.00 65.56 92 ASP A O 1
ATOM 747 N N . VAL A 1 93 ? -13.044 14.921 -11.503 1.00 61.56 93 VAL A N 1
ATOM 748 C CA . VAL A 1 93 ? -13.016 16.355 -11.147 1.00 61.56 93 VAL A CA 1
ATOM 749 C C . VAL A 1 93 ? -11.728 17.060 -11.596 1.00 61.56 93 VAL A C 1
ATOM 751 O O . VAL A 1 93 ? -11.676 18.289 -11.658 1.00 61.56 93 VAL A O 1
ATOM 754 N N . LEU A 1 94 ? -10.659 16.322 -11.909 1.00 57.03 94 LEU A N 1
ATOM 755 C CA . LEU A 1 94 ? -9.399 16.940 -12.322 1.00 57.03 94 LEU A CA 1
ATOM 756 C C . LEU A 1 94 ? -9.378 17.190 -13.834 1.00 57.03 94 LEU A C 1
ATOM 758 O O . LEU A 1 94 ? -9.477 16.236 -14.606 1.00 57.03 94 LEU A O 1
ATOM 762 N N . PRO A 1 95 ? -9.156 18.439 -14.289 1.00 52.09 95 PRO A N 1
ATOM 763 C CA . PRO A 1 95 ? -8.931 18.692 -15.700 1.00 52.09 95 PRO A CA 1
ATOM 764 C C . PRO A 1 95 ? -7.688 17.922 -16.146 1.00 52.09 95 PRO A C 1
ATOM 766 O O . PRO A 1 95 ? -6.633 17.970 -15.504 1.00 52.09 95 PRO A O 1
ATOM 769 N N . ASN A 1 96 ? -7.824 17.208 -17.259 1.00 48.06 96 ASN A N 1
ATOM 770 C CA . ASN A 1 96 ? -6.755 16.459 -17.896 1.00 48.06 96 ASN A CA 1
ATOM 771 C C . ASN A 1 96 ? -5.705 17.454 -18.434 1.00 48.06 96 ASN A C 1
ATOM 773 O O . ASN A 1 96 ? -5.723 17.828 -19.604 1.00 48.06 96 ASN A O 1
ATOM 777 N N . LYS A 1 97 ? -4.800 17.935 -17.568 1.00 49.31 97 LYS A N 1
ATOM 778 C C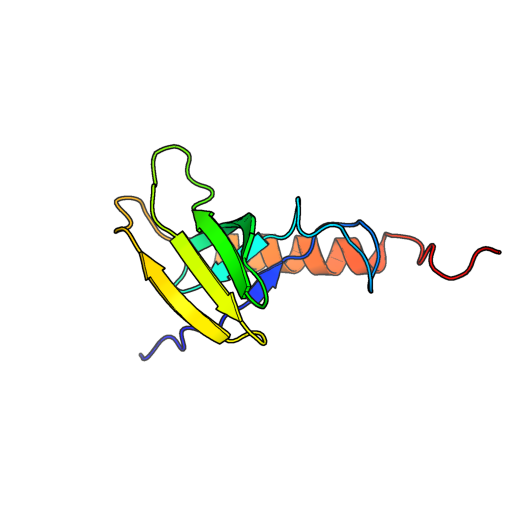A . LYS A 1 97 ? -3.759 18.923 -17.920 1.00 49.31 97 LYS A CA 1
ATOM 779 C C . LYS A 1 97 ? -2.719 18.391 -18.918 1.00 49.31 97 LYS A C 1
ATOM 781 O O . LYS A 1 97 ? -1.818 19.119 -19.302 1.00 49.31 97 LYS A O 1
ATOM 786 N N . SER A 1 98 ? -2.855 17.149 -19.383 1.00 49.25 98 SER A N 1
ATOM 787 C CA . SER A 1 98 ? -2.067 16.581 -20.483 1.00 49.25 98 SER A CA 1
ATOM 788 C C . SER A 1 98 ? -2.471 17.104 -21.873 1.00 49.25 98 SER A C 1
ATOM 790 O O . SER A 1 98 ? -1.900 16.663 -22.864 1.00 49.25 98 SER A O 1
ATOM 792 N N . LYS A 1 99 ? -3.452 18.015 -21.972 1.00 41.81 99 LYS A N 1
ATOM 793 C CA . LYS A 1 99 ? -3.853 18.695 -23.217 1.00 41.81 99 LYS A CA 1
ATOM 794 C C . LYS A 1 99 ? -3.829 20.220 -23.076 1.00 41.81 99 LYS A C 1
ATOM 796 O O . LYS A 1 99 ? -4.810 20.893 -23.385 1.00 41.81 99 LYS A O 1
ATOM 801 N N . THR A 1 100 ? -2.741 20.799 -22.584 1.00 39.56 100 THR A N 1
ATOM 802 C CA . THR A 1 100 ? -2.542 22.243 -22.767 1.00 39.56 100 THR A CA 1
ATOM 803 C C . THR A 1 100 ? -1.079 22.534 -23.073 1.00 39.56 100 THR A C 1
ATOM 805 O O . THR A 1 100 ? -0.261 22.553 -22.159 1.00 39.56 100 THR A O 1
ATOM 808 N N . LEU A 1 101 ? -0.863 22.769 -24.377 1.00 35.53 101 LEU A N 1
ATOM 809 C CA . LEU A 1 101 ? 0.297 23.325 -25.089 1.00 35.53 101 LEU A CA 1
ATOM 810 C C . LEU A 1 101 ? 1.532 22.426 -25.231 1.00 35.53 101 LEU A C 1
ATOM 812 O O . LEU A 1 101 ? 2.248 22.193 -24.237 1.00 35.53 101 LEU A O 1
#